Protein AF-A0A0F2PM82-F1 (afdb_monomer_lite)

Structure (mmCIF, N/CA/C/O backbone):
data_AF-A0A0F2PM82-F1
#
_entry.id   AF-A0A0F2PM82-F1
#
loop_
_atom_site.group_PDB
_atom_site.id
_atom_site.type_symbol
_atom_site.label_atom_id
_atom_site.label_alt_id
_atom_site.label_comp_id
_atom_site.label_asym_id
_atom_site.label_entity_id
_atom_site.label_seq_id
_atom_site.pdbx_PDB_ins_code
_atom_site.Cartn_x
_atom_site.Cartn_y
_atom_site.Cartn_z
_atom_site.occupancy
_atom_site.B_iso_or_equiv
_atom_site.auth_seq_id
_atom_site.auth_comp_id
_atom_site.auth_asym_id
_atom_site.auth_atom_id
_atom_site.pdbx_PDB_model_num
ATOM 1 N N . MET A 1 1 ? 13.483 -1.384 29.723 1.00 67.19 1 MET A N 1
ATOM 2 C CA . MET A 1 1 ? 12.558 -2.234 28.940 1.00 67.19 1 MET A CA 1
ATOM 3 C C . MET A 1 1 ? 11.593 -1.406 28.091 1.00 67.19 1 MET A C 1
ATOM 5 O O . MET A 1 1 ? 11.606 -1.597 26.889 1.00 67.19 1 MET A O 1
ATOM 9 N N . LEU A 1 2 ? 10.854 -0.433 28.647 1.00 68.25 2 LEU A N 1
ATOM 10 C CA . LEU A 1 2 ? 9.899 0.413 27.897 1.00 68.25 2 LEU A CA 1
ATOM 11 C C . LEU A 1 2 ? 10.513 1.195 26.709 1.00 68.25 2 LEU A C 1
ATOM 13 O O . LEU A 1 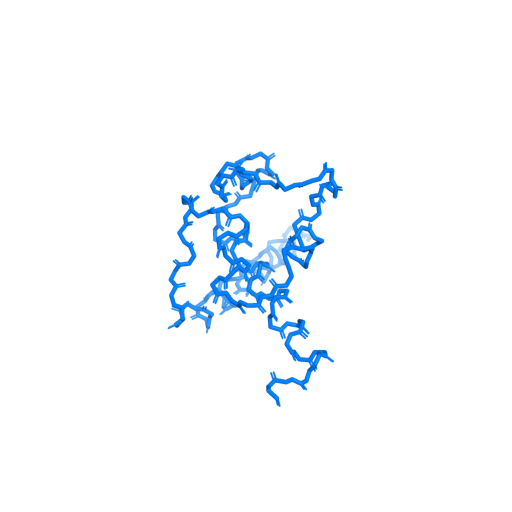2 ? 9.896 1.335 25.659 1.00 68.25 2 LEU A O 1
ATOM 17 N N . THR A 1 3 ? 11.746 1.685 26.858 1.00 75.44 3 THR A N 1
ATOM 18 C CA . THR A 1 3 ? 12.444 2.489 25.839 1.00 75.44 3 THR A CA 1
ATOM 19 C C . THR A 1 3 ? 12.782 1.706 24.570 1.00 75.44 3 THR A C 1
ATOM 21 O O . THR A 1 3 ? 12.681 2.259 23.478 1.00 75.44 3 THR A O 1
ATOM 24 N N . LEU A 1 4 ? 13.121 0.416 24.690 1.00 74.06 4 LEU A N 1
ATOM 25 C CA . LEU A 1 4 ? 13.378 -0.446 23.531 1.00 74.06 4 LEU A CA 1
ATOM 26 C C . LEU A 1 4 ? 12.106 -0.663 22.707 1.00 74.06 4 LEU A C 1
ATOM 28 O O . LEU A 1 4 ? 12.148 -0.631 21.481 1.00 74.06 4 LEU A O 1
ATOM 32 N N . THR A 1 5 ? 10.971 -0.855 23.378 1.00 76.25 5 THR A N 1
ATOM 33 C CA . THR A 1 5 ? 9.686 -1.095 22.719 1.00 76.25 5 THR A CA 1
ATOM 34 C C . THR A 1 5 ? 9.220 0.136 21.948 1.00 76.25 5 THR A C 1
ATOM 36 O O . THR A 1 5 ? 8.786 0.013 20.805 1.00 76.25 5 THR A O 1
ATOM 39 N N . LEU A 1 6 ? 9.358 1.332 22.536 1.00 74.00 6 LEU A N 1
ATOM 40 C CA . LEU A 1 6 ? 9.036 2.579 21.837 1.00 74.00 6 LEU A CA 1
ATOM 41 C C . LEU A 1 6 ? 9.959 2.814 20.638 1.00 74.00 6 LEU A C 1
ATOM 43 O O . LEU A 1 6 ? 9.471 3.184 19.572 1.00 74.00 6 LEU A O 1
ATOM 47 N N . ALA A 1 7 ? 11.263 2.567 20.787 1.00 75.56 7 ALA A N 1
ATOM 48 C CA . ALA A 1 7 ? 12.216 2.714 19.692 1.00 75.56 7 ALA A CA 1
ATOM 49 C C . ALA A 1 7 ? 11.873 1.784 18.518 1.00 75.56 7 ALA A C 1
ATOM 51 O O . ALA A 1 7 ? 11.844 2.230 17.375 1.00 75.56 7 ALA A O 1
ATOM 52 N N . LEU A 1 8 ? 11.524 0.525 18.798 1.00 76.19 8 LEU A N 1
ATOM 53 C CA . LEU A 1 8 ? 11.126 -0.440 17.773 1.00 76.19 8 LEU A CA 1
ATOM 54 C C . LEU A 1 8 ? 9.873 0.017 17.009 1.00 76.19 8 LEU A C 1
ATOM 56 O O . LEU A 1 8 ? 9.844 -0.020 15.782 1.00 76.19 8 LEU A O 1
ATOM 60 N N . VAL A 1 9 ? 8.857 0.510 17.721 1.00 74.38 9 VAL A N 1
ATOM 61 C CA . VAL A 1 9 ? 7.627 1.031 17.103 1.00 74.38 9 VAL A CA 1
ATOM 62 C C . VAL A 1 9 ? 7.910 2.254 16.229 1.00 74.38 9 VAL A C 1
ATOM 64 O O . VAL A 1 9 ? 7.345 2.374 15.142 1.00 74.38 9 VAL A O 1
ATOM 67 N N . PHE A 1 10 ? 8.783 3.156 16.680 1.00 72.81 10 PHE A N 1
ATOM 68 C CA . PHE A 1 10 ? 9.174 4.332 15.905 1.00 72.81 10 PHE A CA 1
ATOM 69 C C . PHE A 1 10 ? 9.980 3.966 14.658 1.00 72.81 10 PHE A C 1
ATOM 71 O O . PHE A 1 10 ? 9.740 4.554 13.610 1.00 72.81 10 PHE A O 1
ATOM 78 N N . ILE A 1 11 ? 10.873 2.975 14.739 1.00 74.56 11 ILE A N 1
ATOM 79 C CA . ILE A 1 11 ? 11.652 2.485 13.592 1.00 74.56 11 ILE A CA 1
ATOM 80 C C . ILE A 1 11 ? 10.731 1.866 12.540 1.00 74.56 11 ILE A C 1
ATOM 82 O O . ILE A 1 11 ? 10.848 2.194 11.363 1.00 74.56 11 ILE A O 1
ATOM 86 N N . ILE A 1 12 ? 9.771 1.037 12.958 1.00 70.31 12 ILE A N 1
ATOM 87 C CA . ILE A 1 12 ? 8.777 0.458 12.046 1.00 70.31 12 ILE A CA 1
ATOM 88 C C . ILE A 1 12 ? 7.954 1.573 11.390 1.00 70.31 12 ILE A C 1
ATOM 90 O O . ILE A 1 12 ? 7.810 1.595 10.172 1.00 70.31 12 ILE A O 1
ATOM 94 N N . ARG A 1 13 ? 7.461 2.547 12.168 1.00 67.94 13 ARG A N 1
ATOM 95 C CA . ARG A 1 13 ? 6.683 3.671 11.621 1.00 67.94 13 ARG A CA 1
ATOM 96 C C . ARG A 1 13 ? 7.485 4.563 10.679 1.00 67.94 13 ARG A C 1
ATOM 98 O O . ARG A 1 13 ? 6.944 4.995 9.668 1.00 67.94 13 ARG A O 1
ATOM 105 N N . ALA A 1 14 ? 8.749 4.827 10.991 1.00 63.06 14 ALA A N 1
ATOM 106 C CA . ALA A 1 14 ? 9.628 5.624 10.146 1.00 63.06 14 ALA A CA 1
ATOM 107 C C . ALA A 1 14 ? 9.985 4.886 8.850 1.00 63.06 14 ALA A C 1
ATOM 109 O O . ALA A 1 14 ? 9.974 5.503 7.792 1.00 63.06 14 ALA A O 1
ATOM 110 N N . GLY A 1 15 ? 10.223 3.571 8.911 1.00 64.69 15 GLY A N 1
ATOM 111 C CA . GLY A 1 15 ? 10.420 2.738 7.723 1.00 64.69 15 GLY A CA 1
ATOM 112 C C . GLY A 1 15 ? 9.196 2.760 6.807 1.00 64.69 15 GLY A C 1
ATOM 113 O O . GLY A 1 15 ? 9.328 3.038 5.621 1.00 64.69 15 GLY A O 1
ATOM 114 N N . VAL A 1 16 ? 7.998 2.589 7.376 1.00 62.72 16 VAL A N 1
ATOM 115 C CA . VAL A 1 16 ? 6.728 2.694 6.635 1.00 62.72 16 VAL A CA 1
ATOM 116 C C . VAL A 1 16 ? 6.556 4.086 6.014 1.00 62.72 16 VAL A C 1
ATOM 118 O O . VAL A 1 16 ? 6.160 4.188 4.860 1.00 62.72 16 VAL A O 1
ATOM 121 N N . PHE A 1 17 ? 6.895 5.160 6.734 1.00 56.75 17 PHE A N 1
ATOM 122 C CA . PHE A 1 17 ? 6.781 6.537 6.234 1.00 56.75 17 PHE A CA 1
ATOM 123 C C . PHE A 1 17 ? 7.829 6.896 5.161 1.00 56.75 17 PHE A C 1
ATOM 125 O O . PHE A 1 17 ? 7.571 7.687 4.255 1.00 56.75 17 PHE A O 1
ATOM 132 N N . PHE A 1 18 ? 9.028 6.328 5.249 1.00 61.56 18 PHE A N 1
ATOM 133 C CA . PHE A 1 18 ? 10.086 6.565 4.271 1.00 61.56 18 PHE A CA 1
ATOM 134 C C . PHE A 1 18 ? 9.810 5.822 2.958 1.00 61.56 18 PHE A C 1
ATOM 136 O O . PHE A 1 18 ? 9.924 6.408 1.883 1.00 61.56 18 PHE A O 1
ATOM 143 N N . VAL A 1 19 ? 9.345 4.571 3.052 1.00 59.41 19 VAL A N 1
ATOM 144 C CA . VAL A 1 19 ? 8.825 3.813 1.903 1.00 59.41 19 VAL A CA 1
ATOM 145 C C . VAL A 1 19 ? 7.596 4.513 1.309 1.00 59.41 19 VAL A C 1
ATOM 147 O O . VAL A 1 19 ? 7.491 4.621 0.092 1.00 59.41 19 VAL A O 1
ATOM 150 N N . TYR A 1 20 ? 6.724 5.084 2.151 1.00 51.38 20 TYR A N 1
ATOM 151 C CA . TYR A 1 20 ? 5.603 5.927 1.726 1.00 51.38 20 TYR A CA 1
ATOM 152 C C . TYR A 1 20 ? 6.082 7.086 0.835 1.00 51.38 20 TYR A C 1
ATOM 154 O O . TYR A 1 20 ? 5.638 7.182 -0.299 1.00 51.38 20 TYR A O 1
ATOM 162 N N . TRP A 1 21 ? 7.041 7.921 1.247 1.00 46.28 21 TRP A N 1
ATOM 163 C CA . TRP A 1 21 ? 7.421 9.103 0.452 1.00 46.28 21 TRP A CA 1
ATOM 164 C C . TRP A 1 21 ? 8.132 8.788 -0.878 1.00 46.28 21 TRP A C 1
ATOM 166 O O . TRP A 1 21 ? 7.955 9.521 -1.849 1.00 46.28 21 TRP A O 1
ATOM 176 N N . GLN A 1 22 ? 8.910 7.703 -0.964 1.00 51.97 22 GLN A N 1
ATOM 177 C CA . GLN A 1 22 ? 9.594 7.346 -2.217 1.00 51.97 22 GLN A CA 1
ATOM 178 C C . GLN A 1 22 ? 8.662 6.785 -3.302 1.00 51.97 22 GLN A C 1
ATOM 180 O O . GLN A 1 22 ? 9.032 6.827 -4.471 1.00 51.97 22 GLN A O 1
ATOM 185 N N . ASN A 1 23 ? 7.474 6.293 -2.940 1.00 51.00 23 ASN A N 1
ATOM 186 C CA . ASN A 1 23 ? 6.610 5.527 -3.846 1.00 51.00 23 ASN A CA 1
ATOM 187 C C . ASN A 1 23 ? 5.392 6.311 -4.391 1.00 51.00 23 ASN A C 1
ATOM 189 O O . ASN A 1 23 ? 4.571 5.741 -5.099 1.00 51.00 23 ASN A O 1
ATOM 193 N N . HIS A 1 24 ? 5.248 7.605 -4.066 1.00 50.72 24 HIS A N 1
ATOM 194 C CA . HIS A 1 24 ? 4.096 8.449 -4.459 1.00 50.72 24 HIS A CA 1
ATOM 195 C C . HIS A 1 24 ? 4.268 9.192 -5.803 1.00 50.72 24 HIS A C 1
ATOM 197 O O . HIS A 1 24 ? 3.521 10.131 -6.080 1.00 50.72 24 HIS A O 1
ATOM 203 N N . ALA A 1 25 ? 5.256 8.834 -6.629 1.00 50.72 25 ALA A N 1
ATOM 204 C CA . ALA A 1 25 ? 5.531 9.562 -7.873 1.00 50.72 25 ALA A CA 1
ATOM 205 C C . ALA A 1 25 ? 4.658 9.142 -9.074 1.00 50.72 25 ALA A C 1
ATOM 207 O O . ALA A 1 25 ? 4.542 9.933 -10.005 1.00 50.72 25 ALA A O 1
ATOM 208 N N . ASP A 1 26 ? 3.997 7.979 -9.046 1.00 49.00 26 ASP A N 1
ATOM 209 C CA . ASP A 1 26 ? 3.215 7.476 -10.185 1.00 49.00 26 ASP A CA 1
ATOM 210 C C . ASP A 1 26 ? 1.756 7.195 -9.781 1.00 49.00 26 ASP A C 1
ATOM 212 O O . ASP A 1 26 ? 1.502 6.323 -8.959 1.00 49.00 26 ASP A O 1
ATOM 216 N N . GLU A 1 27 ? 0.834 7.994 -10.340 1.00 53.62 27 GLU A N 1
ATOM 217 C CA . GLU A 1 27 ? -0.645 7.987 -10.244 1.00 53.62 27 GLU A CA 1
ATOM 218 C C . GLU A 1 27 ? -1.291 7.406 -8.962 1.00 53.62 27 GLU A C 1
ATOM 220 O O . GLU A 1 27 ? -1.260 6.197 -8.731 1.00 53.62 27 GLU A O 1
ATOM 225 N N . PRO A 1 28 ? -1.995 8.224 -8.148 1.00 62.66 28 PRO A N 1
ATOM 226 C CA . PRO A 1 28 ? -2.592 7.742 -6.910 1.00 62.66 28 PRO A CA 1
ATOM 227 C C . PRO A 1 28 ? -3.654 6.678 -7.210 1.00 62.66 28 PRO A C 1
ATOM 229 O O . PRO A 1 28 ? -4.691 6.952 -7.816 1.00 62.66 28 PRO A O 1
ATOM 232 N N . VAL A 1 29 ? -3.406 5.448 -6.760 1.00 63.94 29 VAL A N 1
ATOM 233 C CA . VAL A 1 29 ? -4.435 4.410 -6.686 1.00 63.94 29 VAL A CA 1
ATOM 234 C C . VAL A 1 29 ? -5.521 4.913 -5.743 1.00 63.94 29 VAL A C 1
ATOM 236 O O . VAL A 1 29 ? -5.368 4.943 -4.521 1.00 63.94 29 VAL A O 1
ATOM 239 N N . GLU A 1 30 ? -6.628 5.343 -6.331 1.00 73.50 30 GLU A N 1
ATOM 240 C CA . GLU A 1 30 ? -7.729 5.932 -5.593 1.00 73.50 30 GLU A CA 1
ATOM 241 C C . GLU A 1 30 ? -8.562 4.862 -4.882 1.00 73.50 30 GLU A C 1
ATOM 243 O O . GLU A 1 30 ? -8.842 3.786 -5.415 1.00 73.50 30 GLU A O 1
ATOM 248 N N . GLY A 1 31 ? -9.067 5.179 -3.689 1.00 73.69 31 GLY A N 1
ATOM 249 C CA . GLY A 1 31 ? -9.816 4.225 -2.862 1.00 73.69 31 GLY A CA 1
ATOM 250 C C . GLY A 1 31 ? -11.116 3.703 -3.480 1.00 73.69 31 GLY A C 1
ATOM 251 O O . GLY A 1 31 ? -11.630 2.673 -3.041 1.00 73.69 31 GLY A O 1
ATOM 252 N N . TRP A 1 32 ? -11.658 4.392 -4.486 1.00 80.19 32 TRP A N 1
ATOM 253 C CA . TRP A 1 32 ? -12.828 3.946 -5.245 1.00 80.19 32 TRP A CA 1
ATOM 254 C C . TRP A 1 32 ? -12.487 2.896 -6.313 1.00 80.19 32 TRP A C 1
ATOM 256 O O . TRP A 1 32 ? -13.397 2.217 -6.797 1.00 80.19 32 TRP A O 1
ATOM 266 N N . MET A 1 33 ? -11.208 2.731 -6.670 1.00 84.94 33 MET A N 1
ATOM 267 C CA . MET A 1 33 ? -10.775 1.749 -7.660 1.00 84.94 33 MET A CA 1
ATOM 268 C C . MET A 1 33 ? -10.996 0.326 -7.141 1.00 84.94 33 MET A C 1
ATOM 270 O O . MET A 1 33 ? -10.911 0.044 -5.946 1.00 84.94 33 MET A O 1
ATOM 274 N N . THR A 1 34 ? -11.307 -0.587 -8.057 1.00 89.19 34 THR A N 1
ATOM 275 C CA . THR A 1 34 ? -11.433 -2.021 -7.756 1.00 89.19 34 THR A CA 1
ATOM 276 C C . THR A 1 34 ? -10.121 -2.734 -8.056 1.00 89.19 34 THR A C 1
ATOM 278 O O . THR A 1 34 ? -9.353 -2.271 -8.899 1.00 89.19 34 THR A O 1
ATOM 281 N N . ILE A 1 35 ? -9.896 -3.899 -7.438 1.00 87.00 35 ILE A N 1
ATOM 282 C CA . ILE A 1 35 ? -8.711 -4.736 -7.702 1.00 87.00 35 ILE A CA 1
ATOM 283 C C . ILE A 1 35 ? -8.524 -4.973 -9.202 1.00 87.00 35 ILE A C 1
ATOM 285 O O . ILE A 1 35 ? -7.435 -4.787 -9.734 1.00 87.00 35 ILE A O 1
ATOM 289 N N . ARG A 1 36 ? -9.609 -5.307 -9.911 1.00 85.31 36 ARG A N 1
ATOM 290 C CA . ARG A 1 36 ? -9.574 -5.516 -11.362 1.00 85.31 36 ARG A CA 1
ATOM 291 C C . ARG A 1 36 ? -9.144 -4.265 -12.130 1.00 85.31 36 ARG A C 1
ATOM 293 O O . ARG A 1 36 ? -8.420 -4.393 -13.109 1.00 85.31 36 ARG A O 1
ATOM 300 N N . TYR A 1 37 ? -9.616 -3.087 -11.728 1.00 87.19 37 TYR A N 1
ATOM 301 C CA . TYR A 1 37 ? -9.262 -1.837 -12.401 1.00 87.19 37 TYR A CA 1
ATOM 302 C C . TYR A 1 37 ? -7.770 -1.534 -12.241 1.00 87.19 37 TYR A C 1
ATOM 304 O O . TYR A 1 37 ? -7.097 -1.243 -13.225 1.00 87.19 37 TYR A O 1
ATOM 312 N N . VAL A 1 38 ? -7.246 -1.685 -11.023 1.00 85.62 38 VAL A N 1
ATOM 313 C CA . VAL A 1 38 ? -5.818 -1.494 -10.742 1.00 85.62 38 VAL A CA 1
ATOM 314 C C . VAL A 1 38 ? -4.979 -2.519 -11.501 1.00 85.62 38 VAL A C 1
ATOM 316 O O . VAL A 1 38 ? -4.072 -2.136 -12.231 1.00 85.62 38 VAL A O 1
ATOM 319 N N . ALA A 1 39 ? -5.334 -3.805 -11.436 1.00 86.44 39 ALA A N 1
ATOM 320 C CA . ALA A 1 39 ? -4.640 -4.853 -12.182 1.00 86.44 39 ALA A CA 1
ATOM 321 C C . ALA A 1 39 ? -4.585 -4.551 -13.687 1.00 86.44 39 ALA A C 1
ATOM 323 O O . ALA A 1 39 ? -3.539 -4.673 -14.320 1.00 86.44 39 ALA A O 1
ATOM 324 N N . HIS A 1 40 ? -5.701 -4.077 -14.250 1.00 85.69 40 HIS A N 1
ATOM 325 C CA . HIS A 1 40 ? -5.769 -3.697 -15.654 1.00 85.69 40 HIS A CA 1
ATOM 326 C C . HIS A 1 40 ? -4.898 -2.475 -15.981 1.00 85.69 40 HIS A C 1
ATOM 328 O O . HIS A 1 40 ? -4.179 -2.506 -16.977 1.00 85.69 40 HIS A O 1
ATOM 334 N N . SER A 1 41 ? -4.915 -1.438 -15.135 1.00 83.88 41 SER A N 1
ATOM 335 C CA . SER A 1 41 ? -4.102 -0.224 -15.310 1.00 83.88 41 SER A CA 1
ATOM 336 C C . SER A 1 41 ? -2.603 -0.543 -15.327 1.00 83.88 41 SER A C 1
ATOM 338 O O .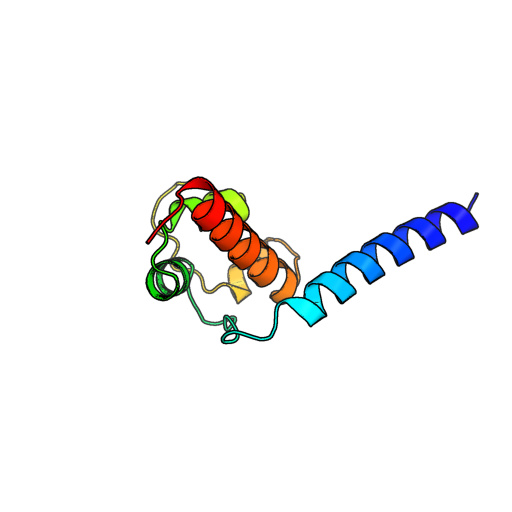 SER A 1 41 ? -1.868 -0.116 -16.216 1.00 83.88 41 SER A O 1
ATOM 340 N N . TYR A 1 42 ? -2.163 -1.393 -14.397 1.00 83.50 42 TYR A N 1
ATOM 341 C CA . TYR A 1 42 ? -0.762 -1.798 -14.271 1.00 83.50 42 TYR A CA 1
ATOM 342 C C . TYR A 1 42 ? -0.376 -2.984 -15.169 1.00 83.50 42 TYR A C 1
ATOM 344 O O . TYR A 1 42 ? 0.795 -3.370 -15.172 1.00 83.50 42 TYR A O 1
ATOM 352 N N . ARG A 1 43 ? -1.328 -3.513 -15.957 1.00 84.88 43 ARG A N 1
ATOM 353 C CA . ARG A 1 43 ? -1.185 -4.679 -16.848 1.00 84.88 43 ARG A CA 1
ATOM 354 C C . ARG A 1 43 ? -0.633 -5.926 -16.146 1.00 84.88 43 ARG A C 1
ATOM 356 O O . ARG A 1 43 ? 0.187 -6.642 -16.710 1.00 84.88 43 ARG A O 1
ATOM 363 N N . VAL A 1 44 ? -1.109 -6.188 -14.933 1.00 85.19 44 VAL A N 1
ATOM 364 C CA . VAL A 1 44 ? -0.759 -7.375 -14.139 1.00 85.19 44 VAL A CA 1
ATOM 365 C C . VAL A 1 44 ? -1.953 -8.310 -13.977 1.00 85.19 44 VAL A C 1
ATOM 367 O O . VAL A 1 44 ? -3.107 -7.903 -14.143 1.00 85.19 44 VAL A O 1
ATOM 370 N N . ASP A 1 45 ? -1.685 -9.563 -13.614 1.00 86.94 45 ASP A N 1
ATOM 371 C CA . ASP A 1 45 ? -2.741 -10.490 -13.218 1.00 86.94 45 ASP A CA 1
ATOM 372 C C . ASP A 1 45 ? -3.382 -10.025 -11.890 1.00 86.94 45 ASP A C 1
ATOM 374 O O . ASP A 1 45 ? -2.664 -9.793 -10.910 1.00 86.94 45 ASP A O 1
ATOM 378 N N . PRO A 1 46 ? -4.720 -9.873 -11.806 1.00 85.12 46 PRO A N 1
ATOM 379 C CA . PRO A 1 46 ? -5.394 -9.560 -10.548 1.00 85.12 46 PRO A CA 1
ATOM 380 C C . PRO A 1 46 ? -5.113 -10.578 -9.435 1.00 85.12 46 PRO A C 1
ATOM 382 O O . PRO A 1 46 ? -5.205 -10.204 -8.267 1.00 85.12 46 PRO A O 1
ATOM 385 N N . GLU A 1 47 ? -4.748 -11.824 -9.748 1.00 86.81 47 GLU A N 1
ATOM 386 C CA . GLU A 1 47 ? -4.360 -12.809 -8.735 1.00 86.81 47 GLU A CA 1
ATOM 387 C C . GLU A 1 47 ? -3.164 -12.363 -7.892 1.00 86.81 47 GLU A C 1
ATOM 389 O O . GLU A 1 47 ? -3.167 -12.598 -6.686 1.00 86.81 47 GLU A O 1
ATOM 394 N N . ILE A 1 48 ? -2.201 -11.645 -8.479 1.00 86.75 48 ILE A N 1
ATOM 395 C CA . ILE A 1 48 ? -1.042 -11.101 -7.753 1.00 86.75 48 ILE A CA 1
ATOM 396 C C . ILE A 1 48 ? -1.514 -10.142 -6.658 1.00 86.75 48 ILE A C 1
ATOM 398 O O . ILE A 1 48 ? -1.035 -10.183 -5.525 1.00 86.75 48 ILE A O 1
ATOM 402 N N . ILE A 1 49 ? -2.504 -9.306 -6.983 1.00 86.81 49 ILE A N 1
ATOM 403 C CA . ILE A 1 49 ? -3.101 -8.361 -6.039 1.00 86.81 49 ILE A CA 1
ATOM 404 C C . ILE A 1 49 ? -3.892 -9.106 -4.958 1.00 86.81 49 ILE A C 1
ATOM 406 O O . ILE A 1 49 ? -3.813 -8.757 -3.783 1.00 86.81 49 ILE A O 1
ATOM 410 N N . HIS A 1 50 ? -4.641 -10.147 -5.323 1.00 87.69 50 HIS A N 1
ATOM 411 C CA . HIS A 1 50 ? -5.351 -10.975 -4.346 1.00 87.69 50 HIS A CA 1
ATOM 412 C C . HIS A 1 50 ? -4.392 -11.665 -3.367 1.00 87.69 50 HIS A C 1
ATOM 414 O O . HIS A 1 50 ? -4.654 -11.645 -2.164 1.00 87.69 50 HIS A O 1
ATOM 420 N N . ASP A 1 51 ? -3.287 -12.221 -3.866 1.00 86.06 51 ASP A N 1
ATOM 421 C CA . ASP A 1 51 ? -2.271 -12.893 -3.055 1.00 86.06 51 ASP A CA 1
ATOM 422 C C . ASP A 1 51 ? -1.548 -11.907 -2.131 1.00 86.06 51 ASP A C 1
ATOM 424 O O . ASP A 1 51 ? -1.394 -12.183 -0.940 1.00 86.06 51 ASP A O 1
ATOM 428 N N . ALA A 1 52 ? -1.198 -10.720 -2.634 1.00 84.44 52 ALA A N 1
ATOM 429 C CA . ALA A 1 52 ? -0.593 -9.652 -1.836 1.00 84.44 52 ALA A CA 1
ATOM 430 C C . ALA A 1 52 ? -1.500 -9.178 -0.691 1.00 84.44 52 ALA A C 1
ATOM 432 O O . ALA A 1 52 ? -1.030 -8.879 0.405 1.00 84.44 52 ALA A O 1
ATOM 433 N N . LEU A 1 53 ? -2.812 -9.134 -0.934 1.00 84.06 53 LEU A N 1
ATOM 434 C CA . LEU A 1 53 ? -3.807 -8.706 0.048 1.00 84.06 53 LEU A CA 1
ATOM 435 C C . LEU A 1 53 ? -4.342 -9.851 0.921 1.00 84.06 53 LEU A C 1
ATOM 437 O O . LEU A 1 53 ? -5.195 -9.608 1.779 1.00 84.06 53 LEU A O 1
ATOM 441 N N . GLY A 1 54 ? -3.890 -11.091 0.700 1.00 84.56 54 GLY A N 1
ATOM 442 C CA . GLY A 1 54 ? -4.385 -12.280 1.397 1.00 84.56 54 GLY A CA 1
ATOM 443 C C . GLY A 1 54 ? -5.887 -12.519 1.201 1.00 84.56 54 GLY A C 1
ATOM 444 O O . GLY A 1 54 ? -6.559 -13.053 2.087 1.00 84.56 54 GLY A O 1
ATOM 445 N N . LEU A 1 55 ? -6.445 -12.074 0.074 1.00 85.00 55 LEU A N 1
ATOM 446 C CA . LEU A 1 55 ? -7.867 -12.207 -0.219 1.00 85.00 55 LEU A CA 1
ATOM 447 C C . LEU A 1 55 ? -8.177 -13.610 -0.752 1.00 85.00 55 LEU A C 1
ATOM 449 O O . LEU A 1 55 ? -7.405 -14.164 -1.535 1.00 85.00 55 LEU A O 1
ATOM 453 N N . PRO A 1 56 ? -9.332 -14.196 -0.393 1.00 78.12 56 PRO A N 1
ATOM 454 C CA . PRO A 1 56 ? -9.698 -15.510 -0.897 1.00 78.12 56 PRO A CA 1
ATOM 455 C C . PRO A 1 56 ? -9.858 -15.471 -2.426 1.00 78.12 56 PRO A C 1
ATOM 457 O O . PRO A 1 56 ? -10.550 -14.604 -2.962 1.00 78.12 56 PRO A O 1
ATOM 460 N N . LYS A 1 57 ? -9.278 -16.455 -3.128 1.00 72.69 57 LYS A N 1
ATOM 461 C CA . LYS A 1 57 ? -9.400 -16.653 -4.589 1.00 72.69 57 LYS A CA 1
ATOM 462 C C . LYS A 1 57 ? -10.781 -17.195 -4.998 1.00 72.69 57 LYS A C 1
ATOM 464 O O . LYS A 1 57 ? -10.899 -18.108 -5.805 1.00 72.69 57 LYS A O 1
ATOM 469 N N . THR A 1 58 ? -11.852 -16.679 -4.396 1.00 68.44 58 THR A N 1
ATOM 470 C CA . THR A 1 58 ? -13.234 -17.148 -4.624 1.00 68.44 58 THR A CA 1
ATOM 471 C C . THR A 1 58 ? -13.879 -16.553 -5.876 1.00 68.44 58 THR A C 1
ATOM 473 O O . THR A 1 58 ? -15.029 -16.863 -6.182 1.00 68.44 58 THR A O 1
ATOM 476 N N . GLY A 1 59 ? -13.150 -15.719 -6.617 1.00 67.44 59 GLY A N 1
ATOM 477 C CA . GLY A 1 59 ? -13.604 -15.109 -7.858 1.00 67.44 59 GLY A CA 1
ATOM 478 C C . GLY A 1 59 ? -13.303 -13.612 -7.911 1.00 67.44 59 GLY A C 1
ATOM 479 O O . GLY A 1 59 ? -12.612 -13.079 -7.042 1.00 67.44 59 GLY A O 1
ATOM 480 N N . PRO A 1 60 ? -13.809 -12.919 -8.942 1.00 68.12 60 PRO A N 1
ATOM 481 C CA . PRO A 1 60 ? -13.489 -11.520 -9.166 1.00 68.12 60 PRO A CA 1
ATOM 482 C C . PRO A 1 60 ? -14.056 -10.624 -8.065 1.00 68.12 60 PRO A C 1
ATOM 484 O O . PRO A 1 60 ? -15.276 -10.495 -7.927 1.00 68.12 60 PRO A O 1
ATOM 487 N N . ASP A 1 61 ? -13.166 -9.959 -7.330 1.00 79.19 61 ASP A N 1
ATOM 488 C CA . ASP A 1 61 ? -13.562 -8.997 -6.312 1.00 79.19 61 ASP A CA 1
ATOM 489 C C . ASP A 1 61 ? -14.028 -7.687 -6.958 1.00 79.19 61 ASP A C 1
ATOM 491 O O . ASP A 1 61 ? -13.319 -7.048 -7.740 1.00 79.19 61 ASP A O 1
ATOM 495 N N . ARG A 1 62 ? -15.266 -7.302 -6.642 1.00 81.69 62 ARG A N 1
ATOM 496 C CA . ARG A 1 62 ? -15.893 -6.058 -7.112 1.00 81.69 62 ARG A CA 1
ATOM 497 C C . ARG A 1 62 ? -15.889 -4.969 -6.044 1.00 81.69 62 ARG A C 1
ATOM 499 O O . ARG A 1 62 ? -16.427 -3.890 -6.282 1.00 81.69 62 ARG A O 1
ATOM 506 N N . ARG A 1 63 ? -15.349 -5.247 -4.855 1.00 85.62 63 ARG A N 1
ATOM 507 C CA . ARG A 1 63 ? -15.267 -4.262 -3.779 1.00 85.62 63 ARG A CA 1
ATOM 508 C C . ARG A 1 63 ? -14.244 -3.180 -4.154 1.00 85.62 63 ARG A C 1
ATOM 510 O O . ARG A 1 63 ? -13.198 -3.499 -4.722 1.00 85.62 63 ARG A O 1
ATOM 517 N N . PRO A 1 64 ? -14.527 -1.907 -3.838 1.00 88.00 64 PRO A N 1
ATOM 518 C CA . PRO A 1 64 ? -13.527 -0.859 -3.952 1.00 88.00 64 PRO A CA 1
ATOM 5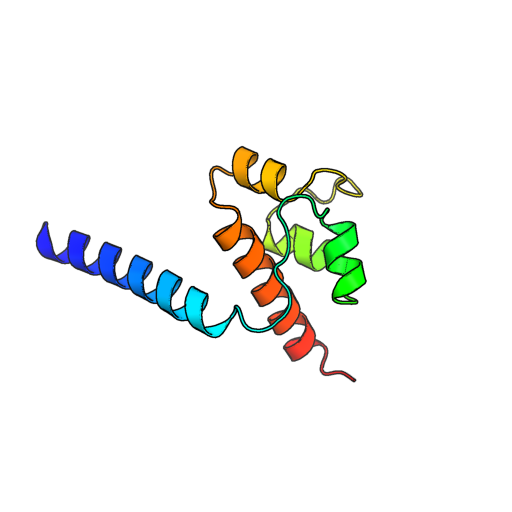19 C C . PRO A 1 64 ? -12.453 -1.048 -2.873 1.00 88.00 64 PRO A C 1
ATOM 521 O O . PRO A 1 64 ? -12.752 -1.535 -1.774 1.00 88.00 64 PRO A O 1
ATOM 524 N N . LEU A 1 65 ? -11.221 -0.632 -3.162 1.00 86.50 65 LEU A N 1
ATOM 525 C CA . LEU A 1 65 ? -10.070 -0.780 -2.266 1.00 86.50 65 LEU A CA 1
ATOM 526 C C . LEU A 1 65 ? -10.321 -0.183 -0.879 1.00 86.50 65 LEU A C 1
ATOM 528 O O . LEU A 1 65 ? -9.976 -0.792 0.127 1.00 86.50 65 LEU A O 1
ATOM 532 N N . ILE A 1 66 ? -11.039 0.940 -0.794 1.00 83.88 66 ILE A N 1
ATOM 533 C CA . ILE A 1 66 ? -11.405 1.555 0.487 1.00 83.88 66 ILE A CA 1
ATOM 534 C C . ILE A 1 66 ? -12.271 0.642 1.369 1.00 83.88 66 ILE A C 1
ATOM 536 O O . ILE A 1 66 ? -12.220 0.718 2.598 1.00 83.88 66 ILE A O 1
ATOM 540 N N . LYS A 1 67 ? -13.093 -0.222 0.763 1.00 87.00 67 LYS A N 1
ATOM 541 C CA . LYS A 1 67 ? -13.917 -1.178 1.508 1.00 87.00 67 LYS A CA 1
ATOM 542 C C . LYS A 1 67 ? -13.058 -2.326 2.027 1.00 87.00 67 LYS A C 1
ATOM 544 O O . LYS A 1 67 ? -13.211 -2.695 3.183 1.00 87.00 67 LYS A O 1
ATOM 549 N N . ILE A 1 68 ? -12.143 -2.826 1.199 1.00 85.75 68 ILE A N 1
ATOM 550 C CA . ILE A 1 68 ? -11.193 -3.881 1.572 1.00 85.75 68 ILE A CA 1
ATOM 551 C C . ILE A 1 68 ? -10.291 -3.396 2.713 1.00 85.75 68 ILE A C 1
ATOM 553 O O . ILE A 1 68 ? -10.183 -4.073 3.730 1.00 85.75 68 ILE A O 1
ATOM 557 N N . ALA A 1 69 ? -9.747 -2.181 2.600 1.00 83.19 69 ALA A N 1
ATOM 558 C CA . ALA A 1 69 ? -8.946 -1.542 3.642 1.00 83.19 69 ALA A CA 1
ATOM 559 C C . ALA A 1 69 ? -9.710 -1.469 4.976 1.00 83.19 69 ALA A C 1
ATOM 561 O O . ALA A 1 69 ? -9.208 -1.894 6.016 1.00 83.19 69 ALA A O 1
ATOM 562 N N . ARG A 1 70 ? -10.975 -1.021 4.940 1.00 83.81 70 ARG A N 1
ATOM 563 C CA . ARG A 1 70 ? -11.846 -0.998 6.126 1.00 83.81 70 ARG A CA 1
ATOM 564 C C . ARG A 1 70 ? -12.106 -2.382 6.713 1.00 83.81 70 ARG A C 1
ATOM 566 O O . ARG A 1 70 ? -12.067 -2.523 7.929 1.00 83.81 70 ARG A O 1
ATOM 573 N N . GLU A 1 71 ? -12.384 -3.379 5.880 1.00 86.19 71 GLU A N 1
ATOM 574 C CA . GLU A 1 71 ? -12.647 -4.753 6.328 1.00 86.19 71 GLU A CA 1
ATOM 575 C C . GLU A 1 71 ? -11.402 -5.405 6.950 1.00 86.19 71 GLU A C 1
ATOM 577 O O . GLU A 1 71 ? -11.528 -6.186 7.888 1.00 86.19 71 GLU A O 1
ATOM 582 N N . GLN A 1 72 ? -10.207 -5.038 6.484 1.00 82.00 72 GLN A N 1
ATOM 583 C CA . GLN A 1 72 ? -8.930 -5.488 7.045 1.00 82.00 72 GLN A CA 1
ATOM 584 C C . GLN A 1 72 ? -8.446 -4.638 8.233 1.00 82.00 72 GLN A C 1
ATOM 586 O O . GLN A 1 72 ? -7.434 -4.967 8.850 1.00 82.00 72 GLN A O 1
ATOM 591 N N . GLY A 1 73 ? -9.143 -3.545 8.566 1.00 79.19 73 GLY A N 1
ATOM 592 C CA . GLY A 1 73 ? -8.719 -2.609 9.610 1.00 79.19 73 GLY A CA 1
ATOM 593 C C . GLY A 1 73 ? -7.408 -1.883 9.288 1.00 79.19 73 GLY A C 1
ATOM 594 O O . GLY A 1 73 ? -6.719 -1.434 10.203 1.00 79.19 73 GLY A O 1
ATOM 595 N N . GLN A 1 74 ? -7.051 -1.781 8.006 1.00 73.81 74 GLN A N 1
ATOM 596 C CA . GLN A 1 74 ? -5.822 -1.149 7.536 1.00 73.81 74 GLN A CA 1
ATOM 597 C C . GLN A 1 74 ? -6.115 0.198 6.861 1.00 73.81 74 GLN A C 1
ATOM 599 O O . GLN A 1 74 ? -7.195 0.388 6.292 1.00 73.81 74 GLN A O 1
ATOM 604 N N . PRO A 1 75 ? -5.178 1.160 6.911 1.00 77.19 75 PRO A N 1
ATOM 605 C CA . PRO A 1 75 ? -5.305 2.380 6.127 1.00 77.19 75 PRO A CA 1
ATOM 606 C C . PRO A 1 75 ? -5.219 2.056 4.630 1.00 77.19 75 PRO A C 1
ATOM 608 O O . PRO A 1 75 ? -4.461 1.175 4.221 1.00 77.19 75 PRO A O 1
ATOM 611 N N . LEU A 1 76 ? -5.986 2.790 3.815 1.00 76.88 76 LEU A N 1
ATOM 612 C CA . LEU A 1 76 ? -6.001 2.622 2.357 1.00 76.88 76 LEU A CA 1
ATOM 613 C C . LEU A 1 76 ? -4.589 2.720 1.766 1.00 76.88 76 LEU A C 1
ATOM 615 O O . LEU A 1 76 ? -4.238 1.924 0.907 1.00 76.88 76 LEU A O 1
ATOM 619 N N . ASP A 1 77 ? -3.767 3.629 2.281 1.00 74.19 77 ASP A N 1
ATOM 620 C CA . ASP A 1 77 ? -2.414 3.862 1.772 1.00 74.19 77 ASP A CA 1
ATOM 621 C C . ASP A 1 77 ? -1.494 2.653 1.990 1.00 74.19 77 ASP A C 1
ATOM 623 O O . ASP A 1 77 ? -0.659 2.345 1.140 1.00 74.19 77 ASP A O 1
ATOM 627 N N . ALA A 1 78 ? -1.667 1.926 3.102 1.00 75.12 78 ALA A N 1
ATOM 628 C CA . ALA A 1 78 ? -0.923 0.690 3.347 1.00 75.12 78 ALA A CA 1
ATOM 629 C C . ALA A 1 78 ? -1.367 -0.416 2.385 1.00 75.12 78 ALA A C 1
ATOM 631 O O . ALA A 1 78 ? -0.523 -1.135 1.853 1.00 75.12 78 ALA A O 1
ATOM 632 N N . LEU A 1 79 ? -2.675 -0.499 2.115 1.00 81.12 79 LEU A N 1
ATOM 633 C CA . LEU A 1 79 ? -3.230 -1.421 1.128 1.00 81.12 79 LEU A CA 1
ATOM 634 C C . LEU A 1 79 ? -2.654 -1.127 -0.263 1.00 81.12 79 LEU A C 1
ATOM 636 O O . LEU A 1 79 ? -2.115 -2.018 -0.905 1.00 81.12 79 LEU A O 1
ATOM 640 N N . THR A 1 80 ? -2.705 0.131 -0.703 1.00 79.94 80 THR A N 1
ATOM 641 C CA . THR A 1 80 ? -2.150 0.578 -1.986 1.00 79.94 80 THR A CA 1
ATOM 642 C C . THR A 1 80 ? -0.653 0.292 -2.088 1.00 79.94 80 THR A C 1
ATOM 644 O O . THR A 1 80 ? -0.198 -0.217 -3.109 1.00 79.94 80 THR A O 1
ATOM 647 N N . SER A 1 81 ? 0.109 0.559 -1.025 1.00 79.38 81 SER A N 1
ATOM 648 C CA . SER A 1 81 ? 1.556 0.312 -1.003 1.00 79.38 81 SER A CA 1
ATOM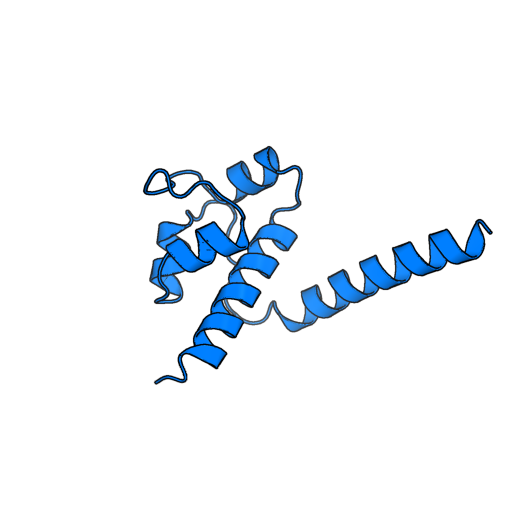 649 C C . SER A 1 81 ? 1.880 -1.170 -1.195 1.00 79.38 81 SER A C 1
ATOM 651 O O . SER A 1 81 ? 2.731 -1.498 -2.016 1.00 79.38 81 SER A O 1
ATOM 653 N N . ALA A 1 82 ? 1.153 -2.065 -0.517 1.00 81.94 82 ALA A N 1
ATOM 654 C CA . ALA A 1 82 ? 1.319 -3.510 -0.675 1.00 81.94 82 ALA A CA 1
ATOM 655 C C . ALA A 1 82 ? 0.991 -3.986 -2.102 1.00 81.94 82 ALA A C 1
ATOM 657 O O . ALA A 1 82 ? 1.660 -4.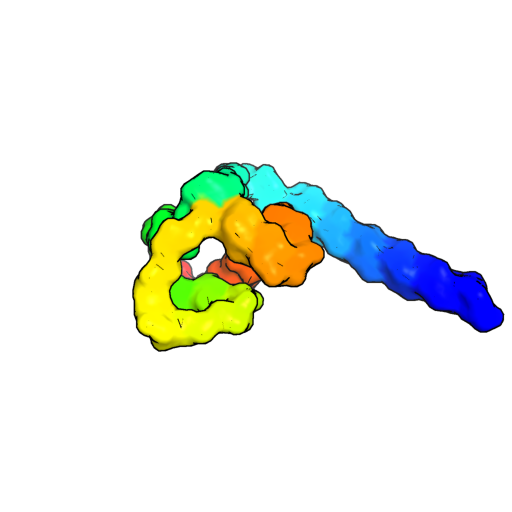868 -2.636 1.00 81.94 82 ALA A O 1
ATOM 658 N N . ILE A 1 83 ? -0.018 -3.382 -2.741 1.00 85.00 83 ILE A N 1
ATOM 659 C CA . ILE A 1 83 ? -0.386 -3.680 -4.133 1.00 85.00 83 ILE A CA 1
ATOM 660 C C . ILE A 1 83 ? 0.742 -3.277 -5.085 1.00 85.00 83 ILE A C 1
ATOM 662 O O . ILE A 1 83 ? 1.147 -4.079 -5.924 1.00 85.00 83 ILE A O 1
ATOM 666 N N . VAL A 1 84 ? 1.258 -2.051 -4.955 1.00 82.31 84 VAL A N 1
ATOM 667 C CA . VAL A 1 84 ? 2.344 -1.545 -5.808 1.00 82.31 84 VAL A CA 1
ATOM 668 C C . VAL A 1 84 ? 3.622 -2.357 -5.601 1.00 82.31 84 VAL A C 1
ATOM 670 O O . VAL A 1 84 ? 4.252 -2.752 -6.576 1.00 82.31 84 VAL A O 1
ATOM 673 N N . GLU A 1 85 ? 3.978 -2.680 -4.356 1.00 83.75 85 GLU A N 1
ATOM 674 C CA . GLU A 1 85 ? 5.133 -3.529 -4.047 1.00 83.75 85 GLU A CA 1
ATOM 675 C C . GLU A 1 85 ? 5.009 -4.917 -4.691 1.00 83.75 85 GLU A C 1
ATOM 677 O O . GLU A 1 85 ? 5.970 -5.424 -5.275 1.00 83.75 85 GLU A O 1
ATOM 682 N N . ALA A 1 86 ? 3.821 -5.525 -4.643 1.00 85.06 86 ALA A N 1
ATOM 683 C CA . ALA A 1 86 ? 3.573 -6.809 -5.288 1.00 85.06 86 ALA A CA 1
ATOM 684 C C . ALA A 1 86 ? 3.703 -6.725 -6.816 1.00 85.06 86 ALA A C 1
ATOM 686 O O . ALA A 1 86 ? 4.301 -7.614 -7.419 1.00 85.06 86 ALA A O 1
ATOM 687 N N . ILE A 1 87 ? 3.203 -5.646 -7.428 1.00 84.31 87 ILE A N 1
ATOM 688 C CA . ILE A 1 87 ? 3.335 -5.372 -8.866 1.00 84.31 87 ILE A CA 1
ATOM 689 C C . ILE A 1 87 ? 4.804 -5.220 -9.264 1.00 84.31 87 ILE A C 1
ATOM 691 O O . ILE A 1 87 ? 5.249 -5.851 -10.219 1.00 84.31 87 ILE A O 1
ATOM 695 N N . GLU A 1 88 ? 5.573 -4.413 -8.537 1.00 84.81 88 GLU A N 1
ATOM 696 C CA . GLU A 1 88 ? 6.997 -4.200 -8.817 1.00 84.81 88 GLU A CA 1
ATOM 697 C C . GLU A 1 88 ? 7.809 -5.485 -8.620 1.00 84.81 88 GLU A C 1
ATOM 699 O O . GLU A 1 88 ? 8.668 -5.823 -9.437 1.00 84.81 88 GLU A O 1
ATOM 704 N N . THR A 1 89 ? 7.486 -6.267 -7.588 1.00 84.62 89 THR A N 1
ATOM 705 C CA . THR A 1 89 ? 8.114 -7.574 -7.362 1.00 84.62 89 THR A CA 1
ATOM 706 C C . THR A 1 89 ? 7.790 -8.554 -8.492 1.00 84.62 89 THR A C 1
ATOM 708 O O . THR A 1 89 ? 8.659 -9.314 -8.923 1.00 84.62 89 THR A O 1
ATOM 711 N N . ASP A 1 90 ? 6.552 -8.550 -8.981 1.00 84.94 90 ASP A N 1
ATOM 712 C CA . ASP A 1 90 ? 6.137 -9.376 -10.110 1.00 84.94 90 ASP A CA 1
ATOM 713 C C . ASP A 1 90 ? 6.853 -8.976 -11.406 1.00 84.94 90 ASP A C 1
ATOM 715 O O . ASP A 1 90 ? 7.422 -9.836 -12.079 1.00 84.94 90 ASP A O 1
ATOM 719 N N . ARG A 1 91 ? 6.944 -7.672 -11.696 1.00 83.25 91 ARG A N 1
ATOM 720 C CA . ARG A 1 91 ? 7.709 -7.131 -12.833 1.00 83.25 91 ARG A CA 1
ATOM 721 C C . ARG A 1 91 ? 9.183 -7.518 -12.768 1.00 83.25 91 ARG A C 1
ATOM 723 O O . ARG A 1 91 ? 9.751 -7.944 -13.772 1.00 83.25 91 ARG A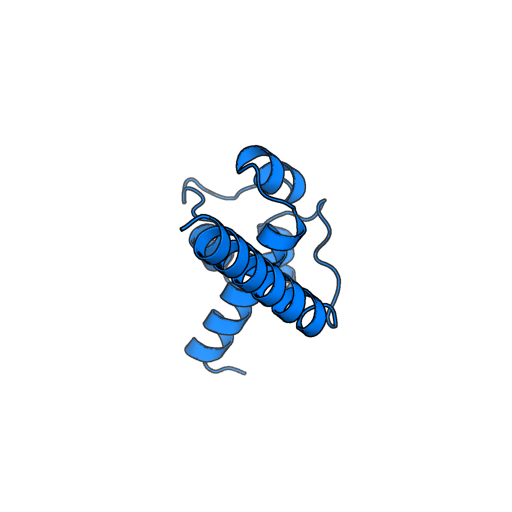 O 1
ATOM 730 N N . ALA A 1 92 ? 9.795 -7.424 -11.588 1.00 83.38 92 ALA A N 1
ATOM 731 C CA . ALA A 1 92 ? 11.185 -7.818 -11.378 1.00 83.38 92 ALA A CA 1
ATOM 732 C C . ALA A 1 92 ? 11.411 -9.328 -11.583 1.00 83.38 92 ALA A C 1
ATOM 734 O O . ALA A 1 92 ? 12.471 -9.725 -12.066 1.00 83.38 92 ALA A O 1
ATOM 735 N N . ARG A 1 93 ? 10.429 -10.177 -11.238 1.00 80.75 93 ARG A N 1
ATOM 736 C CA . ARG A 1 93 ? 10.492 -11.637 -11.440 1.00 80.75 93 ARG A CA 1
ATOM 737 C C . ARG A 1 93 ? 10.240 -12.057 -12.880 1.00 80.75 93 ARG A C 1
ATOM 739 O O . ARG A 1 93 ? 10.912 -12.965 -13.362 1.00 80.75 93 ARG A O 1
ATOM 746 N N . HIS A 1 94 ? 9.270 -11.432 -13.537 1.00 71.69 94 HIS A N 1
ATOM 747 C CA . HIS A 1 94 ? 8.879 -11.778 -14.898 1.00 71.69 94 HIS A CA 1
ATOM 748 C C . HIS A 1 94 ? 9.737 -11.101 -15.964 1.00 71.69 94 HIS A C 1
ATOM 750 O O . HIS A 1 94 ? 9.634 -11.503 -17.117 1.00 71.69 94 HIS A O 1
ATOM 756 N N . GLY A 1 95 ? 10.606 -10.153 -15.585 1.00 56.75 95 GLY A N 1
ATOM 757 C CA . GLY A 1 95 ? 11.641 -9.589 -16.446 1.00 56.75 95 GLY A CA 1
ATOM 758 C C . GLY A 1 95 ? 11.104 -9.220 -17.823 1.00 56.75 95 GLY A C 1
ATOM 759 O O . GLY A 1 95 ? 11.444 -9.878 -18.799 1.00 56.75 95 GLY A O 1
ATOM 760 N N . GLY A 1 96 ? 10.252 -8.201 -17.903 1.00 46.75 96 GLY A N 1
ATOM 761 C CA . GLY A 1 96 ? 9.775 -7.732 -19.200 1.00 46.75 96 GLY A CA 1
ATOM 762 C C . GLY A 1 96 ? 9.301 -6.287 -19.166 1.00 46.75 96 GLY A C 1
ATOM 763 O O . GLY A 1 96 ? 8.728 -5.860 -18.162 1.00 46.75 96 GLY A O 1
ATOM 764 N N . PRO A 1 97 ? 9.556 -5.514 -20.232 1.00 39.28 97 PRO A N 1
ATOM 765 C CA . PRO A 1 97 ? 9.283 -5.890 -21.624 1.00 39.28 97 PRO A CA 1
ATOM 766 C C . PRO A 1 97 ? 10.231 -6.912 -22.251 1.00 39.28 97 PRO A C 1
ATOM 768 O O . PRO A 1 97 ? 11.458 -6.801 -22.038 1.00 39.28 97 PRO A O 1
#

Foldseek 3Di:
DVVVVVVVVVVVVVVVVVLLVVPPPDDDLDQQDALVRVCVVLVHDSVLLCVLLVHDVPDGDPHGLVVSCVVVVHDSSVSVSSSVVSSVVVCVVVVDD

pLDDT: mean 75.57, std 11.97, range [39.28, 89.19]

Sequence (97 aa):
MLTLTLALVFIIRAGVFFVYWQNHADEPVEGWMTIRYVAHSYRVDPEIIHDALGLPKTGPDRRPLIKIAREQGQPLDALTSAIVEAIETDRARHGGP

Radius of gyration: 15.18 Å; chains: 1; bounding box: 29×27×51 Å

Secondary structure (DSSP, 8-state):
-HHHHHHHHHHHHHHHHHHHHHT-SS----TT-BHHHHHHHTT--HHHHHHHTT---SS---SBHHHHHHHTT--HHHHHHHHHHHHHHHHHHHT--